Protein AF-A0A2G9UWK3-F1 (afdb_monomer_lite)

Structure (mmCIF, N/CA/C/O backbone):
data_AF-A0A2G9UWK3-F1
#
_entry.id   AF-A0A2G9UWK3-F1
#
loop_
_atom_site.group_PDB
_atom_site.id
_atom_site.type_symbol
_atom_site.label_atom_id
_atom_site.label_alt_id
_atom_site.label_comp_id
_atom_site.label_asym_id
_atom_site.label_entity_id
_atom_site.label_seq_id
_atom_site.pdbx_PDB_ins_code
_atom_site.Cartn_x
_atom_site.Cartn_y
_atom_site.Cartn_z
_atom_site.occupancy
_atom_site.B_iso_or_equiv
_atom_site.auth_seq_id
_atom_site.auth_comp_id
_atom_site.auth_asym_id
_atom_site.auth_atom_id
_atom_site.pdbx_PDB_model_num
ATOM 1 N N . MET A 1 1 ? -36.993 15.260 27.471 1.00 43.25 1 MET A N 1
ATOM 2 C CA . MET A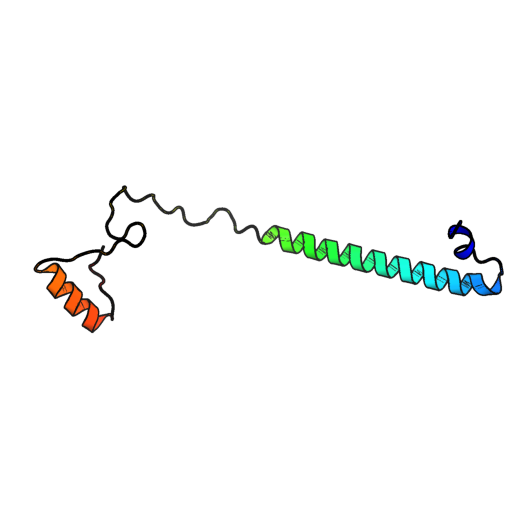 1 1 ? -37.066 14.414 28.684 1.00 43.25 1 MET A CA 1
ATOM 3 C C . MET A 1 1 ? -35.659 14.266 29.246 1.00 43.25 1 MET A C 1
ATOM 5 O O . MET A 1 1 ? -34.764 13.889 28.505 1.00 43.25 1 MET A O 1
ATOM 9 N N . SER A 1 2 ? -35.428 14.679 30.495 1.00 51.97 2 SER A N 1
ATOM 10 C CA . SER A 1 2 ? -34.077 14.777 31.066 1.00 51.97 2 SER A CA 1
ATOM 11 C C . SER A 1 2 ? -33.591 13.413 31.570 1.00 51.97 2 SER A C 1
ATOM 13 O O . SER A 1 2 ? -33.901 13.008 32.690 1.00 51.97 2 SER A O 1
ATOM 15 N N . PHE A 1 3 ? -32.835 12.699 30.731 1.00 59.16 3 PHE A N 1
ATOM 16 C CA . PHE A 1 3 ? -32.212 11.408 31.063 1.00 59.16 3 PHE A CA 1
ATOM 17 C C . PHE A 1 3 ? -31.150 11.510 32.173 1.00 59.16 3 PHE A C 1
ATOM 19 O O . PHE A 1 3 ? -30.815 10.508 32.801 1.00 59.16 3 PHE A O 1
ATOM 26 N N . ALA A 1 4 ? -30.682 12.722 32.490 1.00 61.38 4 ALA A N 1
ATOM 27 C CA . ALA A 1 4 ? -29.705 12.968 33.551 1.00 61.38 4 ALA A CA 1
ATOM 28 C C . ALA A 1 4 ? -30.199 12.535 34.945 1.00 61.38 4 ALA A C 1
ATOM 30 O O . ALA A 1 4 ? -29.395 12.206 35.812 1.00 61.38 4 ALA A O 1
ATOM 31 N N . ARG A 1 5 ? -31.522 12.478 35.165 1.00 58.53 5 ARG A N 1
ATOM 32 C CA . ARG A 1 5 ? -32.100 12.051 36.452 1.00 58.53 5 ARG A CA 1
ATOM 33 C C . ARG A 1 5 ? -32.011 10.545 36.711 1.00 58.53 5 ARG A C 1
ATOM 35 O O . ARG A 1 5 ? -32.152 10.147 37.860 1.00 58.53 5 ARG A O 1
ATOM 42 N N . PHE A 1 6 ? -31.775 9.723 35.686 1.00 61.38 6 PHE A N 1
ATOM 43 C CA . PHE A 1 6 ? -31.626 8.272 35.854 1.00 61.38 6 PHE A CA 1
ATOM 44 C C . PHE A 1 6 ? -30.215 7.860 36.278 1.00 61.38 6 PHE A C 1
ATOM 46 O O . PHE A 1 6 ? -30.048 6.807 36.884 1.00 61.38 6 PHE A O 1
ATOM 53 N N . LEU A 1 7 ? -29.212 8.699 36.007 1.00 62.56 7 LEU A N 1
ATOM 54 C CA . LEU A 1 7 ? -27.827 8.443 36.404 1.00 62.56 7 LEU A CA 1
ATOM 55 C C . LEU A 1 7 ? -27.547 8.770 37.876 1.00 62.56 7 LEU A C 1
ATOM 57 O O . LEU A 1 7 ? -26.505 8.385 38.381 1.00 62.56 7 LEU A O 1
ATOM 61 N N . ILE A 1 8 ? -28.439 9.463 38.586 1.00 65.38 8 ILE A N 1
ATOM 62 C CA . ILE A 1 8 ? -28.212 9.806 39.995 1.00 65.38 8 ILE A CA 1
ATOM 63 C C . ILE A 1 8 ? -28.890 8.744 40.872 1.00 65.38 8 ILE A C 1
ATOM 65 O O . ILE A 1 8 ? -30.124 8.660 40.870 1.00 65.38 8 ILE A O 1
ATOM 69 N N . PRO A 1 9 ? -28.136 7.931 41.639 1.00 64.25 9 PRO A N 1
ATOM 70 C CA . PRO A 1 9 ? -28.730 6.923 42.507 1.00 64.25 9 PRO A CA 1
ATOM 71 C C . PRO A 1 9 ? -29.557 7.609 43.603 1.00 64.25 9 PRO A C 1
ATOM 73 O O . PRO A 1 9 ? -29.032 8.234 44.519 1.00 64.25 9 PRO A O 1
ATOM 76 N N . ARG A 1 10 ? -30.887 7.501 43.500 1.00 69.06 10 ARG A N 1
ATOM 77 C CA . ARG A 1 10 ? -31.850 8.136 44.420 1.00 69.06 10 ARG A CA 1
ATOM 78 C C . ARG A 1 10 ? -31.976 7.413 45.772 1.00 69.06 10 ARG A C 1
ATOM 80 O O . ARG A 1 10 ? -32.486 7.993 46.726 1.00 69.06 10 ARG A O 1
ATOM 87 N N . ARG A 1 11 ? -31.532 6.153 45.863 1.00 70.25 11 ARG A N 1
ATOM 88 C CA . ARG A 1 11 ? -31.525 5.323 47.083 1.00 70.25 11 ARG A CA 1
ATOM 89 C C . ARG A 1 11 ? -30.110 4.835 47.387 1.00 70.25 11 ARG A C 1
ATOM 91 O O . ARG A 1 11 ? -29.401 4.424 46.472 1.00 70.25 11 ARG A O 1
ATOM 98 N N . LYS A 1 12 ? -29.741 4.843 48.675 1.00 70.94 12 LYS A N 1
ATOM 99 C CA . LYS A 1 12 ? -28.393 4.501 49.175 1.00 70.94 12 LYS A CA 1
ATOM 100 C C . LYS A 1 12 ? -27.947 3.086 48.781 1.00 70.94 12 LYS A C 1
ATOM 102 O O . LYS A 1 12 ? -26.777 2.875 48.495 1.00 70.94 12 LYS A O 1
ATOM 107 N N . GLU A 1 13 ? -28.897 2.160 48.680 1.00 73.25 13 GLU A N 1
ATOM 108 C CA . GLU A 1 13 ? -28.680 0.759 48.285 1.00 73.25 13 GLU A CA 1
ATOM 109 C C . GLU A 1 13 ? -28.097 0.615 46.867 1.00 73.25 13 GLU A C 1
ATOM 111 O O . GLU A 1 13 ? -27.280 -0.262 46.613 1.00 73.25 13 GLU A O 1
ATOM 116 N N . ASN A 1 14 ? -28.437 1.530 45.953 1.00 75.62 14 ASN A N 1
ATOM 117 C CA . ASN A 1 14 ? -27.997 1.469 44.555 1.00 75.62 14 ASN A CA 1
ATOM 118 C C . ASN A 1 14 ? -26.717 2.273 44.287 1.00 75.62 14 ASN A C 1
ATOM 120 O O . ASN A 1 14 ? -26.229 2.286 43.157 1.00 75.62 14 ASN A O 1
ATOM 124 N N . VAL A 1 15 ? -26.167 2.948 45.303 1.00 80.25 15 VAL A N 1
ATOM 125 C CA . VAL A 1 15 ? -24.941 3.752 45.170 1.00 80.25 15 VAL A CA 1
ATOM 126 C C . VAL A 1 15 ? -23.748 2.857 44.847 1.00 80.25 15 VAL A C 1
ATOM 128 O O . VAL A 1 15 ? -22.939 3.211 43.993 1.00 80.25 15 VAL A O 1
ATOM 131 N N . LEU A 1 16 ? -23.670 1.673 45.462 1.00 80.62 16 LEU A N 1
ATOM 132 C CA . LEU A 1 16 ? -22.596 0.716 45.193 1.00 80.62 16 LEU A CA 1
ATOM 133 C C . LEU A 1 16 ? -22.644 0.211 43.744 1.00 80.62 16 LEU A C 1
ATOM 135 O O . LEU A 1 16 ? -21.639 0.265 43.042 1.00 80.62 16 LEU A O 1
ATOM 139 N N . ASN A 1 17 ? -23.824 -0.194 43.268 1.00 81.56 17 ASN A N 1
ATOM 140 C CA . ASN A 1 17 ? -24.008 -0.629 41.881 1.00 81.56 17 ASN A CA 1
ATOM 141 C C . ASN A 1 17 ? -23.673 0.493 40.888 1.00 81.56 17 ASN A C 1
ATOM 143 O O . ASN A 1 17 ? -23.048 0.243 39.860 1.00 81.56 17 ASN A O 1
ATOM 147 N N . PHE A 1 18 ? -24.022 1.741 41.215 1.00 84.44 18 PHE A N 1
ATOM 148 C CA . PHE A 1 18 ? -23.654 2.899 40.404 1.00 84.44 18 PHE A CA 1
ATOM 149 C C . PHE A 1 18 ? -22.135 3.116 40.344 1.00 84.44 18 PHE A C 1
ATOM 151 O O . PHE A 1 18 ? -21.596 3.338 39.261 1.00 84.44 18 PHE A O 1
ATOM 158 N N . LEU A 1 19 ? -21.432 3.002 41.476 1.00 85.81 19 LEU A N 1
ATOM 159 C CA . LEU A 1 19 ? -19.970 3.108 41.524 1.00 85.81 19 LEU A CA 1
ATOM 160 C C . LEU A 1 19 ? -19.291 2.007 40.704 1.00 85.81 19 LEU A C 1
ATOM 162 O O . LEU A 1 19 ? -18.338 2.295 39.983 1.00 85.81 19 LEU A O 1
ATOM 166 N N . ILE A 1 20 ? -19.803 0.774 40.761 1.00 87.69 20 ILE A N 1
ATOM 167 C CA . ILE A 1 20 ? -19.284 -0.352 39.972 1.00 87.69 20 ILE A CA 1
ATOM 168 C C . ILE A 1 20 ? -19.444 -0.075 38.472 1.00 87.69 20 ILE A C 1
ATOM 170 O O . ILE A 1 20 ? -18.487 -0.227 37.713 1.00 87.69 20 ILE A O 1
ATOM 174 N N . ILE A 1 21 ? -20.620 0.388 38.038 1.00 87.56 21 ILE A N 1
ATOM 175 C CA . ILE A 1 21 ? -20.875 0.721 36.629 1.00 87.56 21 ILE A CA 1
ATOM 176 C C . ILE A 1 21 ? -19.996 1.895 36.179 1.00 87.56 21 ILE A C 1
ATOM 178 O O . ILE A 1 21 ? -19.408 1.846 35.100 1.00 87.56 21 ILE A O 1
ATOM 182 N N . AL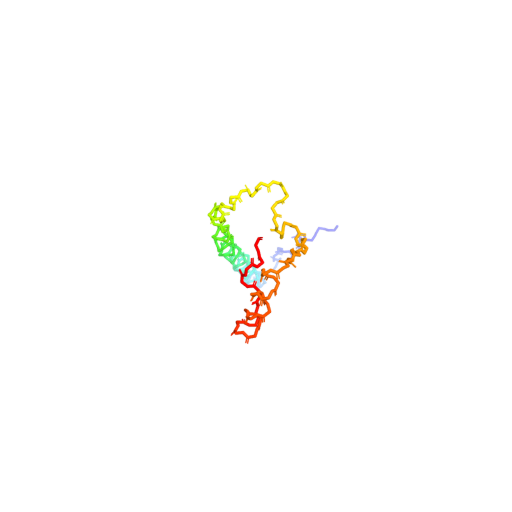A A 1 22 ? -19.858 2.936 37.003 1.00 88.00 22 ALA A N 1
ATOM 183 C CA . ALA A 1 22 ? -19.009 4.084 36.696 1.00 88.00 22 ALA A CA 1
ATOM 184 C C . ALA A 1 22 ? -17.528 3.685 36.567 1.00 88.00 22 ALA A C 1
ATOM 186 O O . ALA A 1 22 ? -16.859 4.110 35.623 1.00 88.00 22 ALA A O 1
ATOM 187 N N . ALA A 1 23 ? -17.033 2.830 37.467 1.00 90.69 23 ALA A N 1
ATOM 188 C CA . ALA A 1 23 ? -15.680 2.289 37.405 1.00 90.69 23 ALA A CA 1
ATOM 189 C C . ALA A 1 23 ? -15.471 1.435 36.146 1.00 90.69 23 ALA A C 1
ATOM 191 O O . ALA A 1 23 ? -14.476 1.613 35.446 1.00 90.69 23 ALA A O 1
ATOM 192 N N . PHE A 1 24 ? -16.432 0.572 35.803 1.00 92.56 24 PHE A N 1
ATOM 193 C CA . PHE A 1 24 ? -16.380 -0.239 34.587 1.00 92.56 24 PHE A CA 1
ATOM 194 C C . PHE A 1 24 ? -16.331 0.629 33.321 1.00 92.56 24 PHE A C 1
ATOM 196 O O . PHE A 1 24 ? -15.459 0.440 32.473 1.00 92.56 24 PHE A O 1
ATOM 203 N N . CYS A 1 25 ? -17.191 1.646 33.221 1.00 89.50 25 CYS A N 1
ATOM 204 C CA . CYS A 1 25 ? -17.172 2.602 32.113 1.00 89.50 25 CYS A CA 1
ATOM 205 C C . CYS A 1 25 ? -15.831 3.346 32.012 1.00 89.50 25 CYS A C 1
ATOM 207 O O . CYS A 1 25 ? -15.296 3.501 30.914 1.00 89.50 25 CYS A O 1
ATOM 209 N N . ALA A 1 26 ? -15.256 3.776 33.140 1.00 89.12 26 ALA A N 1
ATOM 210 C CA . ALA A 1 26 ? -13.952 4.436 33.159 1.00 89.12 26 ALA A CA 1
ATOM 211 C C . ALA A 1 26 ? -12.828 3.509 32.665 1.00 89.12 26 ALA A C 1
ATOM 213 O O . ALA A 1 26 ? -12.003 3.934 31.857 1.00 89.12 26 ALA A O 1
ATOM 214 N N . ILE A 1 27 ? -12.826 2.240 33.086 1.00 91.12 27 ILE A N 1
ATOM 215 C CA . ILE A 1 27 ? -11.857 1.230 32.638 1.00 91.12 27 ILE A CA 1
ATOM 216 C C . ILE A 1 27 ? -11.959 1.017 31.126 1.00 91.12 27 ILE A C 1
ATOM 218 O O . ILE A 1 27 ? -10.940 1.033 30.441 1.00 91.12 27 ILE A O 1
ATOM 222 N N . VAL A 1 28 ? -13.174 0.881 30.589 1.00 90.81 28 VAL A N 1
ATOM 223 C CA . VAL A 1 28 ? -13.403 0.701 29.147 1.00 90.81 28 VAL A CA 1
ATOM 224 C C . VAL A 1 28 ? -12.879 1.902 28.353 1.00 90.81 28 VAL A C 1
ATOM 226 O O . VAL A 1 28 ? -12.164 1.731 27.366 1.00 90.81 28 VAL A O 1
ATOM 229 N N . ILE A 1 29 ? -13.161 3.128 28.803 1.00 88.50 29 ILE A N 1
ATOM 230 C CA . ILE A 1 29 ? -12.653 4.349 28.158 1.00 88.50 29 ILE A CA 1
ATOM 231 C C . ILE A 1 29 ? -11.119 4.388 28.192 1.00 88.50 29 ILE A C 1
ATOM 233 O O . ILE A 1 29 ? -10.492 4.738 27.190 1.00 88.50 29 ILE A O 1
ATOM 237 N N . LEU A 1 30 ? -10.505 4.031 29.324 1.00 87.50 30 LEU A N 1
ATOM 238 C CA . LEU A 1 30 ? -9.049 3.980 29.465 1.00 87.50 30 LEU A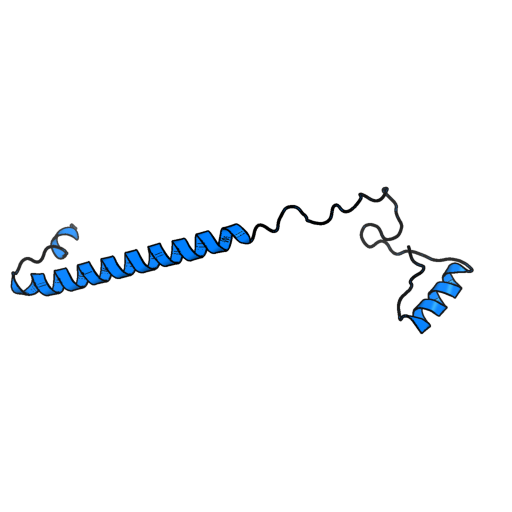 CA 1
ATOM 239 C C . LEU A 1 30 ? -8.425 2.906 28.569 1.00 87.50 30 LEU A C 1
ATOM 241 O O . LEU A 1 30 ? -7.410 3.186 27.934 1.00 87.50 30 LEU A O 1
ATOM 245 N N . TYR A 1 31 ? -9.049 1.732 28.455 1.00 87.25 31 TYR A N 1
ATOM 246 C CA . TYR A 1 31 ? -8.616 0.654 27.568 1.00 87.25 31 TYR A CA 1
ATOM 247 C C . TYR A 1 31 ? -8.578 1.115 26.107 1.00 87.25 31 TYR A C 1
ATOM 249 O O . TYR A 1 31 ? -7.524 1.060 25.476 1.00 87.25 31 TYR A O 1
ATOM 257 N N . TYR A 1 32 ? -9.670 1.692 25.595 1.00 82.81 32 TYR A N 1
ATOM 258 C CA . TYR A 1 32 ? -9.707 2.210 24.223 1.00 82.81 32 TYR A CA 1
ATOM 259 C C . TYR A 1 32 ? -8.767 3.407 24.006 1.00 82.81 32 TYR A C 1
ATOM 261 O O . TYR A 1 32 ? -8.206 3.573 22.920 1.00 82.81 32 TYR A O 1
ATOM 269 N N . LYS A 1 33 ? -8.537 4.254 25.020 1.00 75.56 33 LYS A N 1
ATOM 270 C CA . LYS A 1 33 ? -7.536 5.334 24.933 1.00 75.56 33 LYS A CA 1
ATOM 271 C C . LYS A 1 33 ? -6.099 4.812 24.890 1.00 75.56 33 LYS A C 1
ATOM 273 O O . LYS A 1 33 ? -5.261 5.423 24.231 1.00 75.56 33 LYS A O 1
ATOM 278 N N . LEU A 1 34 ? -5.795 3.736 25.609 1.00 69.88 34 LEU A N 1
ATOM 279 C CA . LEU A 1 34 ? -4.476 3.106 25.588 1.00 69.88 34 LEU A CA 1
ATOM 280 C C . LEU A 1 34 ? -4.244 2.366 24.267 1.00 69.88 34 LEU A C 1
ATOM 282 O O . LEU A 1 34 ? -3.201 2.571 23.653 1.00 69.88 34 LEU A O 1
ATOM 286 N N . ASP A 1 35 ? -5.238 1.618 23.786 1.00 68.88 35 ASP A N 1
ATOM 287 C CA . ASP A 1 35 ? -5.177 0.890 22.512 1.00 68.88 35 ASP A CA 1
ATOM 288 C C . ASP A 1 35 ? -5.095 1.832 21.295 1.00 68.88 35 ASP A C 1
ATOM 290 O O . ASP A 1 35 ? -4.307 1.650 20.367 1.00 68.88 35 ASP A O 1
ATOM 294 N N . SER A 1 36 ? -5.828 2.948 21.324 1.00 61.41 36 SER A N 1
ATOM 295 C CA . SER A 1 36 ? -5.664 3.976 20.292 1.00 61.41 36 SER A CA 1
ATOM 296 C C . SER A 1 36 ? -4.261 4.593 20.313 1.00 61.41 36 SER A C 1
ATOM 298 O O . SER A 1 36 ? -3.706 4.865 19.251 1.00 61.41 36 SER A O 1
ATOM 300 N N . ARG A 1 37 ? -3.626 4.774 21.479 1.00 59.50 37 ARG A N 1
ATOM 301 C CA . ARG A 1 37 ? -2.238 5.269 21.545 1.00 59.50 37 ARG A CA 1
ATOM 302 C C . ARG A 1 37 ? -1.234 4.271 20.969 1.00 59.50 37 ARG A C 1
ATOM 304 O O . ARG A 1 37 ? -0.353 4.703 20.227 1.00 59.50 37 ARG A O 1
ATOM 311 N N . THR A 1 38 ? -1.363 2.975 21.252 1.00 58.06 38 THR A N 1
ATOM 312 C CA . THR A 1 38 ? -0.493 1.934 20.671 1.00 58.06 38 THR A CA 1
ATOM 313 C C . THR A 1 38 ? -0.674 1.837 19.154 1.00 58.06 38 THR A C 1
ATOM 315 O O . THR A 1 38 ? 0.322 1.808 18.429 1.00 58.06 38 THR A O 1
ATOM 318 N N . LEU A 1 39 ? -1.909 1.920 18.649 1.00 57.94 39 LEU A N 1
ATOM 319 C CA . LEU A 1 39 ? -2.195 1.974 17.208 1.00 57.94 39 LEU A CA 1
ATOM 320 C C . LEU A 1 39 ? -1.618 3.232 16.533 1.00 57.94 39 LEU A C 1
ATOM 322 O O . LEU A 1 39 ? -1.069 3.147 15.434 1.00 57.94 39 LEU A O 1
ATOM 326 N N . PHE A 1 40 ? -1.694 4.407 17.169 1.00 53.69 40 PHE A N 1
ATOM 327 C CA . PHE A 1 40 ? -1.146 5.651 16.609 1.00 53.69 40 PHE A CA 1
ATOM 328 C C . PHE A 1 40 ? 0.392 5.701 16.615 1.00 53.69 40 PHE A C 1
ATOM 330 O O . PHE A 1 40 ? 0.976 6.276 15.692 1.00 53.69 40 PHE A O 1
ATOM 337 N N . LEU A 1 41 ? 1.052 5.098 17.610 1.00 55.16 41 LEU A N 1
ATOM 338 C CA . LEU A 1 41 ? 2.515 4.970 17.656 1.00 55.16 41 LEU A CA 1
ATOM 339 C C . LEU A 1 41 ? 3.028 3.973 16.605 1.00 55.16 41 LEU A C 1
ATOM 341 O O . LEU A 1 41 ? 3.932 4.324 15.850 1.00 55.16 41 LEU A O 1
ATOM 345 N N . GLY A 1 42 ? 2.387 2.807 16.454 1.00 51.72 42 GLY A N 1
ATOM 346 C CA . GLY A 1 42 ? 2.748 1.824 15.420 1.00 51.72 42 GLY A CA 1
ATOM 347 C C . GLY A 1 42 ? 2.489 2.304 13.984 1.00 51.72 42 GLY A C 1
ATOM 348 O O . GLY A 1 42 ? 3.198 1.928 13.053 1.00 51.72 42 GLY A O 1
ATOM 349 N N . ARG A 1 43 ? 1.519 3.205 13.773 1.00 49.28 43 ARG A N 1
ATOM 350 C CA . ARG A 1 43 ? 1.215 3.742 12.434 1.00 49.28 43 ARG A CA 1
ATOM 351 C C . ARG A 1 43 ? 2.240 4.768 11.940 1.00 49.28 43 ARG A C 1
ATOM 353 O O . ARG A 1 43 ? 2.355 4.959 10.728 1.00 49.28 43 ARG A O 1
ATOM 360 N N . LYS A 1 44 ? 3.001 5.416 12.832 1.00 51.06 44 LYS A N 1
ATOM 361 C CA . LYS A 1 44 ? 3.983 6.449 12.450 1.00 51.06 44 LYS A CA 1
ATOM 362 C C . LYS A 1 44 ? 5.264 5.890 11.819 1.00 51.06 44 LYS A C 1
ATOM 364 O O . LYS A 1 44 ? 5.874 6.605 11.029 1.00 51.06 44 LYS A O 1
ATOM 369 N N . GLU A 1 45 ? 5.623 4.634 12.079 1.00 53.56 45 GLU A N 1
ATOM 370 C CA . GLU A 1 45 ? 6.792 3.983 11.456 1.00 53.56 45 GLU A CA 1
ATOM 371 C C . GLU A 1 45 ? 6.516 3.416 10.057 1.00 53.56 45 GLU A C 1
ATOM 373 O O . GLU A 1 45 ? 7.444 3.136 9.305 1.00 53.56 45 GLU A O 1
ATOM 378 N N . SER A 1 46 ? 5.250 3.330 9.640 1.00 51.00 46 SER A N 1
ATOM 379 C CA . SER A 1 46 ? 4.890 2.837 8.301 1.00 51.00 46 SER A CA 1
ATOM 380 C C . SER A 1 46 ? 5.027 3.874 7.178 1.00 51.00 46 SER A C 1
ATOM 382 O O . SER A 1 46 ? 4.767 3.564 6.014 1.00 51.00 46 SER A O 1
ATOM 384 N N . ARG A 1 47 ? 5.480 5.105 7.472 1.00 54.06 47 ARG A N 1
ATOM 385 C CA . ARG A 1 47 ? 6.031 5.964 6.417 1.00 54.06 47 ARG A CA 1
ATOM 386 C C . ARG A 1 47 ? 7.397 5.408 6.054 1.00 54.06 47 ARG A C 1
ATOM 388 O O . ARG A 1 47 ? 8.413 5.877 6.560 1.00 54.06 47 ARG A O 1
ATOM 395 N N . LEU A 1 48 ? 7.374 4.414 5.162 1.00 55.19 48 LEU A N 1
ATOM 396 C CA . LEU A 1 48 ? 8.502 4.018 4.330 1.00 55.19 48 LEU A CA 1
ATOM 397 C C . LEU A 1 48 ? 9.304 5.278 4.022 1.00 55.19 48 LEU A C 1
ATOM 399 O O . LEU A 1 48 ? 8.804 6.217 3.393 1.00 55.19 48 LEU A O 1
ATOM 403 N N . SER A 1 49 ? 10.510 5.322 4.584 1.00 54.19 49 SER A N 1
ATOM 404 C CA . SER A 1 49 ? 11.485 6.371 4.346 1.00 54.19 49 SER A CA 1
ATOM 405 C C . SER A 1 49 ? 11.470 6.716 2.858 1.00 54.19 49 SER A C 1
ATOM 407 O O . SER A 1 49 ? 11.439 5.814 2.019 1.00 54.19 49 SER A O 1
ATOM 409 N N . LYS A 1 50 ? 11.514 8.011 2.518 1.00 55.03 50 LYS A N 1
ATOM 410 C CA . LYS A 1 50 ? 11.663 8.557 1.150 1.00 55.03 50 LYS A CA 1
ATOM 411 C C . LYS A 1 50 ? 12.975 8.121 0.460 1.00 55.03 50 LYS A C 1
ATOM 413 O O . LYS A 1 50 ? 13.503 8.813 -0.396 1.00 55.03 50 LYS A O 1
ATOM 418 N N . ARG A 1 51 ? 13.516 6.968 0.831 1.00 48.31 51 ARG A N 1
ATOM 419 C CA . ARG A 1 51 ? 14.520 6.188 0.124 1.00 48.31 51 ARG A CA 1
ATOM 420 C C . ARG A 1 51 ? 13.857 5.207 -0.851 1.00 48.31 51 ARG A C 1
ATOM 422 O O . ARG A 1 51 ? 14.400 4.146 -1.125 1.00 48.31 51 ARG A O 1
ATOM 429 N N . SER A 1 52 ? 12.675 5.553 -1.364 1.00 56.38 52 SER A N 1
ATOM 430 C CA . SER A 1 52 ? 12.182 4.974 -2.609 1.00 56.38 52 SER A CA 1
ATOM 431 C C . SER A 1 52 ? 13.220 5.308 -3.668 1.00 56.38 52 SER A C 1
ATOM 433 O O . SER A 1 52 ? 13.446 6.486 -3.936 1.00 56.38 52 SER A O 1
ATOM 435 N N . TRP A 1 53 ? 13.899 4.275 -4.156 1.00 56.69 53 TRP A N 1
ATOM 436 C CA . TRP A 1 53 ? 14.782 4.239 -5.314 1.00 56.69 53 TRP A CA 1
ATOM 437 C C . TRP A 1 53 ? 14.645 5.496 -6.176 1.00 56.69 53 TRP A C 1
ATOM 439 O O . TRP A 1 53 ? 13.597 5.723 -6.781 1.00 56.69 53 TRP A O 1
ATOM 449 N N . LYS A 1 54 ? 15.683 6.344 -6.191 1.00 58.50 54 LYS A N 1
ATOM 450 C CA . LYS A 1 54 ? 15.811 7.390 -7.208 1.00 58.50 54 LYS A CA 1
ATOM 451 C C . LYS A 1 54 ? 15.915 6.647 -8.536 1.00 58.50 54 LYS A C 1
ATOM 453 O O . LYS A 1 54 ? 16.993 6.203 -8.910 1.00 58.50 54 LYS A O 1
ATOM 458 N N . GLN A 1 55 ? 14.780 6.417 -9.179 1.00 59.75 55 GLN A N 1
ATOM 459 C CA . GLN A 1 55 ? 14.752 5.905 -10.532 1.00 59.75 55 GLN A CA 1
ATOM 460 C C . GLN A 1 55 ? 15.322 7.036 -11.380 1.00 59.75 55 GLN A C 1
ATOM 462 O O . GLN A 1 55 ? 14.742 8.122 -11.432 1.00 59.75 55 GLN A O 1
ATOM 467 N N . GLU A 1 56 ? 16.520 6.836 -11.927 1.00 66.12 56 GLU A N 1
ATOM 468 C CA . GLU A 1 56 ? 17.047 7.758 -12.924 1.00 66.12 56 GLU A CA 1
ATOM 469 C C . GLU A 1 56 ? 16.004 7.854 -14.034 1.00 66.12 56 GLU A C 1
ATOM 471 O O . GLU A 1 56 ? 15.558 6.840 -14.576 1.00 66.12 56 GLU A O 1
ATOM 476 N N . SER A 1 57 ? 15.541 9.073 -14.301 1.00 67.50 57 SER A N 1
ATOM 477 C CA . SER A 1 57 ? 14.628 9.329 -15.402 1.00 67.50 57 SER A CA 1
ATOM 478 C C . SER A 1 57 ? 15.366 8.973 -16.688 1.00 67.50 57 SER A C 1
ATOM 480 O O . SER A 1 57 ? 16.277 9.699 -17.092 1.00 67.50 57 SER A O 1
ATOM 482 N N . MET A 1 58 ? 15.020 7.836 -17.294 1.00 66.75 58 MET A N 1
ATOM 483 C CA . MET A 1 58 ? 15.520 7.475 -18.617 1.00 66.75 58 MET A CA 1
ATOM 484 C C . MET A 1 58 ? 15.089 8.543 -19.624 1.00 66.75 58 MET A C 1
ATOM 486 O O . MET A 1 58 ? 14.055 9.195 -19.454 1.00 66.75 58 MET A O 1
ATOM 490 N N . ALA A 1 59 ? 15.900 8.738 -20.664 1.00 76.00 59 ALA A N 1
ATOM 491 C CA . ALA A 1 59 ? 15.550 9.649 -21.742 1.00 76.00 59 ALA A CA 1
ATOM 492 C C . ALA A 1 59 ? 14.206 9.223 -22.374 1.00 76.00 59 ALA A C 1
ATOM 494 O O . ALA A 1 59 ? 13.995 8.022 -22.574 1.00 76.00 59 ALA A O 1
ATOM 495 N N . PRO A 1 60 ? 13.311 10.172 -22.704 1.00 76.19 60 PRO A N 1
ATOM 496 C CA . PRO A 1 60 ? 12.068 9.860 -23.400 1.00 76.19 60 PRO A CA 1
ATOM 497 C C . PRO A 1 60 ? 12.352 9.098 -24.700 1.00 76.19 60 PRO A C 1
ATOM 499 O O . PRO A 1 60 ? 13.161 9.543 -25.515 1.00 76.19 60 PRO A O 1
ATOM 502 N N . GLY A 1 61 ? 11.688 7.962 -24.903 1.00 80.88 61 GLY A N 1
ATOM 503 C CA . GLY A 1 61 ? 11.885 7.093 -26.065 1.00 80.88 61 GLY A CA 1
ATOM 504 C C . GLY A 1 61 ? 12.876 5.947 -25.855 1.00 80.88 61 GLY A C 1
ATOM 505 O O . GLY A 1 61 ? 13.225 5.283 -26.833 1.00 80.88 61 GLY A O 1
ATOM 506 N N . ALA A 1 62 ? 13.308 5.688 -24.618 1.00 81.88 62 ALA A N 1
ATOM 507 C CA . ALA A 1 62 ? 14.094 4.502 -24.297 1.00 81.88 62 ALA A CA 1
ATOM 508 C C . ALA A 1 62 ? 13.334 3.207 -24.671 1.00 81.88 62 ALA A C 1
ATOM 510 O O . ALA A 1 62 ? 12.096 3.159 -24.606 1.00 81.88 62 ALA A O 1
ATOM 511 N N . PRO A 1 63 ? 14.038 2.135 -25.068 1.00 82.62 63 PRO A N 1
ATOM 512 C CA . PRO A 1 63 ? 13.381 0.877 -25.390 1.00 82.62 63 PRO A CA 1
ATOM 513 C C . PRO A 1 63 ? 12.720 0.302 -24.128 1.00 82.62 63 PRO A C 1
ATOM 515 O O . PRO A 1 63 ? 13.260 0.377 -23.028 1.00 82.62 63 PRO A O 1
ATOM 518 N N . GLY A 1 64 ? 11.503 -0.232 -24.259 1.00 83.56 64 GLY A N 1
ATOM 519 C CA . GLY A 1 64 ? 10.764 -0.777 -23.112 1.00 83.56 64 GLY A CA 1
ATOM 520 C C . GLY A 1 64 ? 10.010 0.254 -22.262 1.00 83.56 64 GLY A C 1
ATOM 521 O O . GLY A 1 64 ? 9.284 -0.137 -21.344 1.00 83.56 64 GLY A O 1
ATOM 522 N N . GLU A 1 65 ? 10.123 1.556 -22.552 1.00 84.44 65 GLU A N 1
ATOM 523 C CA . GLU A 1 65 ? 9.431 2.600 -21.786 1.00 84.44 65 GLU A CA 1
ATOM 524 C C . GLU A 1 65 ? 7.901 2.412 -21.830 1.00 84.44 65 GLU A C 1
ATOM 526 O O . GLU A 1 65 ? 7.321 2.136 -22.883 1.00 84.44 65 GLU A O 1
ATOM 531 N N . ASN A 1 66 ? 7.229 2.564 -20.682 1.00 82.62 66 ASN A N 1
ATOM 532 C CA . ASN A 1 66 ? 5.771 2.424 -20.536 1.00 82.62 66 ASN A CA 1
ATOM 533 C C . ASN A 1 66 ? 5.206 1.081 -21.048 1.00 82.62 66 ASN A C 1
ATOM 535 O O . ASN A 1 66 ? 4.072 1.019 -21.519 1.00 82.62 66 ASN A O 1
ATOM 539 N N . GLY A 1 67 ? 5.995 0.001 -20.982 1.00 80.25 67 GLY A N 1
ATOM 540 C CA . GLY A 1 67 ? 5.578 -1.322 -21.459 1.00 80.25 67 GLY A CA 1
ATOM 541 C C . GLY A 1 67 ? 5.567 -1.455 -22.984 1.00 80.25 67 GLY A C 1
ATOM 542 O O . GLY A 1 67 ? 4.957 -2.381 -23.520 1.00 80.25 67 GLY A O 1
ATOM 543 N N . ARG A 1 68 ? 6.229 -0.542 -23.705 1.00 86.50 68 ARG A N 1
ATOM 544 C CA . ARG A 1 68 ? 6.393 -0.628 -25.158 1.00 86.50 68 ARG A CA 1
ATOM 545 C C . ARG A 1 68 ? 7.253 -1.841 -25.519 1.00 86.50 68 ARG A C 1
ATOM 547 O O . ARG A 1 68 ? 8.330 -2.034 -24.967 1.00 86.50 68 ARG A O 1
ATOM 554 N N . GLY A 1 69 ? 6.798 -2.647 -26.475 1.00 85.69 69 GLY A N 1
ATOM 555 C CA . GLY A 1 69 ? 7.566 -3.798 -26.951 1.00 85.69 69 GLY A CA 1
ATOM 556 C C . GLY A 1 69 ? 8.884 -3.385 -27.617 1.00 85.69 69 GLY A C 1
ATOM 557 O O . GLY A 1 69 ? 8.911 -2.451 -28.417 1.00 85.69 69 GLY A O 1
ATOM 558 N N . VAL A 1 70 ? 9.964 -4.107 -27.310 1.00 88.50 70 VAL A N 1
ATOM 559 C CA . VAL A 1 70 ? 11.277 -3.949 -27.954 1.00 88.50 70 VAL A CA 1
ATOM 560 C C . VAL A 1 70 ? 11.388 -4.953 -29.103 1.00 88.50 70 VAL A C 1
ATOM 562 O O . VAL A 1 70 ? 11.334 -6.165 -28.889 1.00 88.50 70 VAL A O 1
ATOM 565 N N . LEU A 1 71 ? 11.517 -4.453 -30.334 1.00 88.69 71 LEU A N 1
ATOM 566 C CA . LEU A 1 71 ? 11.651 -5.274 -31.540 1.00 88.69 71 LEU A CA 1
ATOM 567 C C . LEU A 1 71 ? 13.130 -5.433 -31.905 1.00 88.69 71 LEU A C 1
ATOM 569 O O . LEU A 1 71 ? 13.808 -4.448 -32.187 1.00 88.69 71 LEU A O 1
ATOM 573 N N . LEU A 1 72 ? 13.615 -6.677 -31.932 1.00 89.94 72 LEU A N 1
ATOM 574 C CA . LEU A 1 72 ? 14.981 -7.006 -32.347 1.00 89.94 72 LEU A CA 1
ATOM 575 C C . LEU A 1 72 ? 15.026 -7.448 -33.814 1.00 89.94 72 LEU A C 1
ATOM 577 O O . LEU A 1 72 ? 14.177 -8.220 -34.272 1.00 89.94 72 LEU A O 1
ATOM 581 N N . TYR A 1 73 ? 16.068 -7.023 -34.529 1.00 91.94 73 TYR A N 1
ATOM 582 C CA . TYR A 1 73 ? 16.283 -7.332 -35.944 1.00 91.94 73 TYR A CA 1
ATOM 583 C C . TYR A 1 73 ? 17.637 -8.014 -36.172 1.00 91.94 73 TYR A C 1
ATOM 585 O O . TYR A 1 73 ? 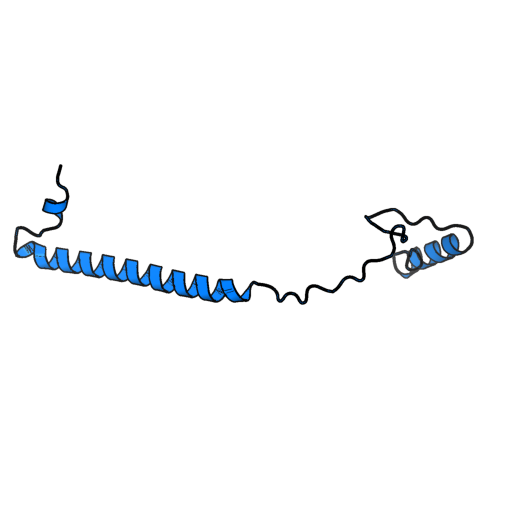18.571 -7.854 -35.387 1.00 91.94 73 TYR A O 1
ATOM 593 N N . GLY A 1 74 ? 17.737 -8.795 -37.252 1.00 92.94 74 GLY A N 1
ATOM 594 C CA . GLY A 1 74 ? 18.996 -9.399 -37.697 1.00 92.94 74 GLY A CA 1
ATOM 595 C C . GLY A 1 74 ? 19.645 -10.320 -36.660 1.00 92.94 74 GLY A C 1
ATOM 596 O O . GLY A 1 74 ? 19.053 -11.317 -36.237 1.00 92.94 74 GLY A O 1
ATOM 597 N N . GLU A 1 75 ? 20.882 -10.004 -36.284 1.00 92.62 75 GLU A N 1
ATOM 598 C CA . GLU A 1 75 ? 21.697 -10.805 -35.364 1.00 92.62 75 GLU A CA 1
ATOM 599 C C . GLU A 1 75 ? 21.163 -10.788 -33.929 1.00 92.62 75 GLU A C 1
ATOM 601 O O . GLU A 1 75 ? 21.061 -11.852 -33.318 1.00 92.62 75 GLU A O 1
ATOM 606 N N . HIS A 1 76 ? 20.683 -9.639 -33.449 1.00 91.50 76 HIS A N 1
ATOM 607 C CA . HIS A 1 76 ? 20.065 -9.500 -32.124 1.00 91.50 76 HIS A CA 1
ATOM 608 C C . HIS A 1 76 ? 18.819 -10.383 -31.968 1.00 91.50 76 HIS A C 1
ATOM 610 O O . HIS A 1 76 ? 18.534 -10.934 -30.911 1.00 91.50 76 HIS A O 1
ATOM 616 N N . LYS A 1 77 ? 18.067 -10.616 -33.052 1.00 92.75 77 LYS A N 1
ATOM 617 C CA . LYS A 1 77 ? 16.939 -11.559 -33.007 1.00 92.75 77 LYS A CA 1
ATOM 618 C C . LYS A 1 77 ? 17.413 -13.001 -32.809 1.00 92.75 77 LYS A C 1
ATOM 620 O O . LYS A 1 77 ? 16.780 -13.762 -32.079 1.00 92.75 77 LYS A O 1
ATOM 625 N N . LYS A 1 78 ? 18.513 -13.391 -33.464 1.00 94.19 78 LYS A N 1
ATOM 626 C CA . LYS A 1 78 ? 19.090 -14.740 -33.331 1.00 94.19 78 LYS A CA 1
ATOM 627 C C . LYS A 1 78 ? 19.638 -14.956 -31.925 1.00 94.19 78 LYS A C 1
ATOM 629 O O . LYS A 1 78 ? 19.462 -16.036 -31.363 1.00 94.19 78 LYS A O 1
ATOM 634 N N . GLN A 1 79 ? 20.284 -13.945 -31.359 1.00 92.88 79 GLN A N 1
ATOM 635 C CA . GLN A 1 79 ? 20.829 -14.015 -30.013 1.00 92.88 79 GLN A CA 1
ATOM 636 C C . GLN A 1 79 ? 19.711 -14.004 -28.957 1.00 92.88 79 GLN A C 1
ATOM 638 O O . GLN A 1 79 ? 19.680 -14.913 -28.128 1.00 92.88 79 GLN A O 1
ATOM 643 N N . GLY A 1 80 ? 18.686 -13.163 -29.100 1.00 93.06 80 GLY A N 1
ATOM 644 C CA . GLY A 1 80 ? 17.477 -13.229 -28.271 1.00 93.06 80 GLY A CA 1
ATOM 645 C C . GLY A 1 80 ? 16.768 -14.596 -28.295 1.00 93.06 80 GLY A C 1
ATOM 646 O O . GLY A 1 80 ? 16.262 -15.049 -27.270 1.00 93.06 80 GLY A O 1
ATOM 647 N N . GLN A 1 81 ? 16.771 -15.315 -29.426 1.00 93.38 81 GLN A N 1
ATOM 648 C CA . GLN A 1 81 ? 16.253 -16.694 -29.491 1.00 93.38 81 GLN A CA 1
ATOM 649 C C . GLN A 1 81 ? 17.110 -17.692 -28.699 1.00 93.38 81 GLN A C 1
ATOM 651 O O . GLN A 1 81 ? 16.574 -18.603 -28.064 1.00 93.38 81 GLN A O 1
ATOM 656 N N . ARG A 1 82 ? 18.439 -17.536 -28.721 1.00 94.75 82 ARG A N 1
ATOM 657 C CA . ARG A 1 82 ? 19.352 -18.360 -27.913 1.00 94.75 82 ARG A CA 1
ATOM 658 C C . ARG A 1 82 ? 19.167 -18.076 -26.428 1.00 94.75 82 ARG A C 1
ATOM 660 O O . ARG A 1 82 ? 19.104 -19.019 -25.640 1.00 94.75 82 ARG A O 1
ATOM 667 N N . ASP A 1 83 ? 19.016 -16.808 -26.069 1.00 94.12 83 ASP A N 1
ATOM 668 C CA . ASP A 1 83 ? 18.768 -16.381 -24.696 1.00 94.12 83 ASP A CA 1
ATOM 669 C C . ASP A 1 83 ? 17.429 -16.912 -24.192 1.00 94.12 83 ASP A C 1
ATOM 671 O O . ASP A 1 83 ? 17.377 -17.477 -23.106 1.00 94.12 83 ASP A O 1
ATOM 675 N N . MET A 1 84 ? 16.381 -16.878 -25.019 1.00 92.19 84 MET A N 1
ATOM 676 C CA . MET A 1 84 ? 15.090 -17.479 -24.679 1.00 92.19 84 MET A CA 1
ATOM 677 C C . MET A 1 84 ? 15.219 -18.974 -24.367 1.00 92.19 84 MET A C 1
ATOM 679 O O . MET A 1 84 ? 14.586 -19.475 -23.446 1.00 92.19 84 MET A O 1
ATOM 683 N N . LYS A 1 85 ? 16.064 -19.702 -25.103 1.00 94.62 85 LYS A N 1
ATOM 684 C CA . LYS A 1 85 ? 16.278 -21.134 -24.860 1.00 94.62 85 LYS A CA 1
ATOM 685 C C . LYS A 1 85 ? 17.106 -21.408 -23.601 1.00 94.62 85 LYS A C 1
ATOM 687 O O . LYS A 1 85 ? 16.891 -22.422 -22.947 1.00 94.62 85 LYS A O 1
ATOM 692 N N . LYS A 1 86 ? 18.077 -20.548 -23.292 1.00 96.44 86 LYS A N 1
ATOM 693 C CA . LYS A 1 86 ? 19.006 -20.740 -22.170 1.00 96.44 86 LYS A CA 1
ATOM 694 C C . LYS A 1 86 ? 18.455 -20.206 -20.849 1.00 96.44 86 LYS A C 1
ATOM 696 O O . LYS A 1 86 ? 18.596 -20.852 -19.817 1.00 96.44 86 LYS A O 1
ATOM 701 N N . TRP A 1 87 ? 17.869 -19.019 -20.896 1.00 94.38 87 TRP A N 1
ATOM 702 C CA . TRP A 1 87 ? 17.468 -18.218 -19.745 1.00 94.38 87 TRP A CA 1
ATOM 703 C C . TRP A 1 87 ? 15.951 -18.057 -19.631 1.00 94.38 87 TRP A C 1
ATOM 705 O O . TRP A 1 87 ? 15.494 -17.423 -18.687 1.00 94.38 87 TRP A O 1
ATOM 715 N N . PHE A 1 88 ? 15.169 -18.600 -20.574 1.00 93.12 88 PHE A N 1
ATOM 716 C CA . PHE A 1 88 ? 13.707 -18.437 -20.631 1.00 93.12 88 PHE A CA 1
ATOM 717 C C . PHE A 1 88 ? 13.252 -16.969 -20.693 1.00 93.12 88 PHE A C 1
ATOM 719 O O . PHE A 1 88 ? 12.099 -16.651 -20.416 1.00 93.12 88 PHE A O 1
ATOM 726 N N . MET A 1 89 ? 14.159 -16.068 -21.081 1.00 89.75 89 MET A N 1
ATOM 727 C CA . MET A 1 89 ? 13.907 -14.645 -21.276 1.00 89.75 89 MET A CA 1
ATOM 728 C C . MET A 1 89 ? 14.894 -14.062 -22.288 1.00 89.75 89 MET A C 1
ATOM 730 O O . MET A 1 89 ? 15.984 -14.596 -22.491 1.00 89.75 89 MET A O 1
ATOM 734 N N . ASN A 1 90 ? 14.522 -12.942 -22.903 1.00 88.25 90 ASN A N 1
ATOM 735 C CA . ASN A 1 90 ? 15.409 -12.204 -23.792 1.00 88.25 90 ASN A CA 1
ATOM 736 C C . ASN A 1 90 ? 16.227 -11.187 -22.982 1.00 88.25 90 ASN A C 1
ATOM 738 O O . ASN A 1 90 ? 15.680 -10.185 -22.526 1.00 88.25 90 ASN A O 1
ATOM 742 N N . VAL A 1 91 ? 17.517 -11.460 -22.778 1.00 88.56 91 VAL A N 1
ATOM 743 C CA . VAL A 1 91 ? 18.415 -10.607 -21.973 1.00 88.56 91 VAL A CA 1
ATOM 744 C C . VAL A 1 91 ? 18.920 -9.402 -22.777 1.00 88.56 91 VAL A C 1
ATOM 746 O O . VAL A 1 91 ? 19.257 -8.360 -22.208 1.00 88.56 91 VAL A O 1
ATOM 749 N N . GLU A 1 92 ? 18.947 -9.548 -24.098 1.00 86.88 92 GLU A N 1
ATOM 750 C CA . GLU A 1 92 ? 19.420 -8.552 -25.056 1.00 86.88 92 GLU A CA 1
ATOM 751 C C . GLU A 1 92 ? 18.378 -7.474 -25.381 1.00 86.88 92 GLU A C 1
ATOM 753 O O . GLU A 1 92 ? 18.741 -6.386 -25.815 1.00 86.88 92 GLU A O 1
ATOM 758 N N . ALA A 1 93 ? 17.089 -7.738 -25.142 1.00 81.44 93 ALA A N 1
ATOM 759 C CA . ALA A 1 93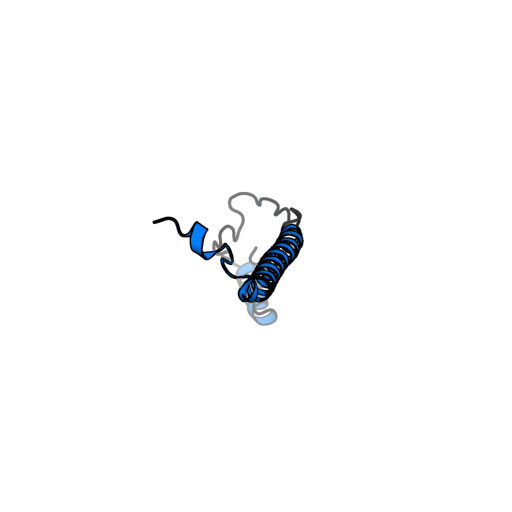 ? 16.033 -6.742 -25.305 1.00 81.44 93 ALA A CA 1
ATOM 760 C C . ALA A 1 93 ? 16.156 -5.640 -24.239 1.00 81.44 93 ALA A C 1
ATOM 762 O O . ALA A 1 93 ? 15.698 -5.804 -23.107 1.00 81.44 93 ALA A O 1
ATOM 763 N N . ARG A 1 94 ? 16.787 -4.528 -24.614 1.00 74.12 94 ARG A N 1
ATOM 764 C CA . ARG A 1 94 ? 16.993 -3.328 -23.801 1.00 74.12 94 ARG A CA 1
ATOM 765 C C . ARG A 1 94 ? 16.848 -2.075 -24.632 1.00 74.12 94 ARG A C 1
ATOM 767 O O . ARG A 1 94 ? 16.894 -2.187 -25.879 1.00 74.12 94 ARG A O 1
#

Sequence (94 aa):
MSFARFLIPRRKENVLNFLIIAAFCAIVILYYKLDSRTLFLGRKESRLSKRSWK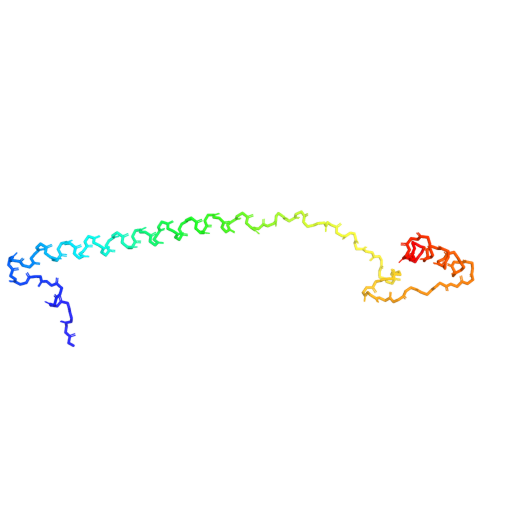QESMAPGAPGENGRGVLLYGEHKKQGQRDMKKWFMNVEAR

Radius of gyration: 34.53 Å; chains: 1; bounding box: 59×36×87 Å

Organism: Teladorsagia circumcincta (NCBI:txid45464)

pLDDT: mean 75.95, std 15.14, range [43.25, 96.44]

Foldseek 3Di:
DDPVVVLDPPDPVCVVVSVVVVVVVVVVVVVVVVVVVVVVVVVVVPPPPPVPDPPPPDDPPPFCPPNHHQDDDDPLVVQQVVCCVVVVGRPSRD

Secondary structure (DSSP, 8-state):
--GGGTSS--SGGGHHHHHHHHHHHHHHHHHHHHHHHHHHHHHHTTS--S-S-----PPTT-TTGGGPPPPP-HHHHHHHHHHHHHHSS-SS--